Protein AF-A0A6P6K6B4-F1 (afdb_monomer)

Solvent-accessible surface area (backbone atoms only — not comparable to full-atom values): 4730 Å² total; per-residue (Å²): 135,75,76,63,61,64,52,53,54,49,56,56,41,45,74,71,70,42,69,66,68,65,39,56,49,49,53,45,50,64,70,63,39,53,69,55,53,51,42,48,74,75,38,62,62,93,78,60,77,91,74,73,70,86,49,75,65,35,50,54,52,50,50,53,51,52,52,51,48,52,55,50,50,54,62,76,74,105

InterPro domains:
  IPR020618 Adenylate kinase isoenzyme 6 [PTHR12595] (5-77)
  IPR027417 P-loop containing nucleoside triphosphate hydrolase [G3DSA:3.40.50.300] (3-78)

pLDDT: mean 71.48, std 11.74, range [43.31, 91.06]

Radius of gyration: 16.2 Å; Cα contacts (8 Å, |Δi|>4): 23; chains: 1; bounding box: 38×26×44 Å

Secondary structure (DSSP, 8-state):
--THHHHHHHHHHHHTT--THHHHHHHHHHHTTHHHHHHHHHS-GGG------SSHHHHHHHHHHHHHHHHHHHHHT-

Structure (mmCIF, N/CA/C/O backbone):
data_AF-A0A6P6K6B4-F1
#
_entry.id   AF-A0A6P6K6B4-F1
#
loop_
_atom_site.group_PDB
_atom_site.id
_atom_site.type_symbol
_atom_site.label_atom_id
_atom_site.label_alt_id
_atom_site.label_comp_id
_atom_site.label_asym_id
_atom_site.label_entity_id
_atom_site.label_seq_id
_atom_site.pdbx_PDB_ins_code
_atom_site.Cartn_x
_atom_site.Cartn_y
_atom_site.Cartn_z
_atom_site.occupancy
_atom_site.B_iso_or_equiv
_atom_site.auth_seq_id
_atom_site.auth_comp_id
_atom_site.auth_asym_id
_atom_site.auth_atom_id
_atom_site.pdbx_PDB_model_num
ATOM 1 N N . MET A 1 1 ? 21.662 5.807 -4.353 1.00 45.12 1 MET A N 1
ATOM 2 C CA . MET A 1 1 ? 20.380 5.267 -4.846 1.00 45.12 1 MET A CA 1
ATOM 3 C C . MET A 1 1 ? 20.732 4.089 -5.727 1.00 45.12 1 MET A C 1
ATOM 5 O O . MET A 1 1 ? 21.396 4.295 -6.728 1.00 45.12 1 MET A O 1
ATOM 9 N N . SER A 1 2 ? 20.473 2.873 -5.246 1.00 43.31 2 SER A N 1
ATOM 10 C CA . SER A 1 2 ? 20.951 1.631 -5.858 1.00 43.31 2 SER A CA 1
ATOM 11 C C . SER A 1 2 ? 20.158 1.298 -7.119 1.00 43.31 2 SER A C 1
ATOM 13 O O . SER A 1 2 ? 18.960 1.056 -7.042 1.00 43.31 2 SER A O 1
ATOM 15 N N . ASP A 1 3 ? 20.842 1.182 -8.255 1.00 48.53 3 ASP A N 1
ATOM 16 C CA . ASP A 1 3 ? 20.297 0.726 -9.548 1.00 48.53 3 ASP A CA 1
ATOM 17 C C . ASP A 1 3 ? 19.758 -0.732 -9.539 1.00 48.53 3 ASP A C 1
ATOM 19 O O . ASP A 1 3 ? 19.275 -1.248 -10.551 1.00 48.53 3 ASP A O 1
ATOM 23 N N . GLY A 1 4 ? 19.825 -1.424 -8.396 1.00 48.34 4 GLY A N 1
ATOM 24 C CA . GLY A 1 4 ? 19.429 -2.827 -8.237 1.00 48.34 4 GLY A CA 1
ATOM 25 C C . GLY A 1 4 ? 17.918 -3.066 -8.138 1.00 48.34 4 GLY A C 1
ATOM 26 O O . GLY A 1 4 ? 17.427 -4.038 -8.715 1.00 48.34 4 GLY A O 1
ATOM 27 N N . ASP A 1 5 ? 17.171 -2.179 -7.472 1.00 55.47 5 ASP A N 1
ATOM 28 C CA . ASP A 1 5 ? 15.727 -2.384 -7.249 1.00 55.47 5 ASP A CA 1
ATOM 29 C C . ASP A 1 5 ? 14.917 -2.189 -8.534 1.00 55.47 5 ASP A C 1
ATOM 31 O O . ASP A 1 5 ? 14.053 -3.002 -8.868 1.00 55.47 5 ASP A O 1
ATOM 35 N N . ASN A 1 6 ? 15.284 -1.180 -9.331 1.00 53.53 6 ASN A N 1
ATOM 36 C CA . ASN A 1 6 ? 14.663 -0.929 -10.632 1.00 53.53 6 ASN A CA 1
ATOM 37 C C . ASN A 1 6 ? 14.844 -2.116 -11.588 1.00 53.53 6 ASN A C 1
ATOM 39 O O . ASN A 1 6 ? 13.920 -2.495 -12.303 1.00 53.53 6 ASN A O 1
ATOM 43 N N . THR A 1 7 ? 16.019 -2.747 -11.566 1.00 59.50 7 THR A N 1
ATOM 44 C CA . THR A 1 7 ? 16.342 -3.871 -12.454 1.00 59.50 7 THR A CA 1
ATOM 45 C C . THR A 1 7 ? 15.549 -5.136 -12.091 1.00 59.50 7 THR A C 1
ATOM 47 O O . THR A 1 7 ? 15.139 -5.889 -12.978 1.00 59.50 7 THR A O 1
ATOM 50 N N . ASN A 1 8 ? 15.273 -5.376 -10.806 1.00 59.94 8 ASN A N 1
ATOM 51 C CA . ASN A 1 8 ? 14.464 -6.520 -10.364 1.00 59.94 8 ASN A CA 1
ATOM 52 C C . ASN A 1 8 ? 12.979 -6.369 -10.731 1.00 59.94 8 ASN A C 1
ATOM 54 O O . ASN A 1 8 ? 12.361 -7.315 -11.231 1.00 59.94 8 ASN A O 1
ATOM 58 N N . LEU A 1 9 ? 12.422 -5.170 -10.541 1.00 62.25 9 LEU A N 1
ATOM 59 C CA . LEU A 1 9 ? 11.063 -4.826 -10.971 1.00 62.25 9 LEU A CA 1
ATOM 60 C C . LEU A 1 9 ? 10.903 -4.966 -12.489 1.00 62.25 9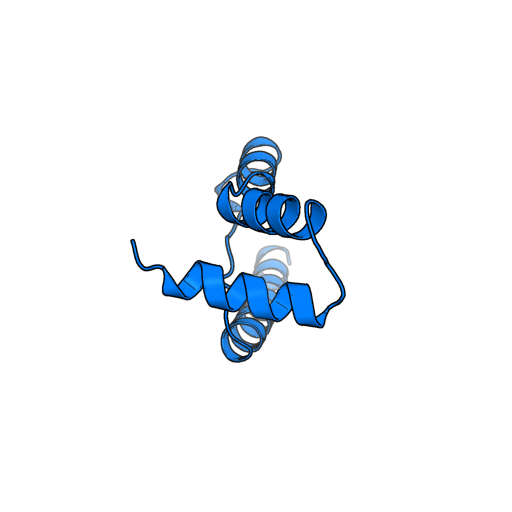 LEU A C 1
ATOM 62 O O . LEU A 1 9 ? 9.939 -5.580 -12.956 1.00 62.25 9 LEU A O 1
ATOM 66 N N . TYR A 1 10 ? 11.896 -4.497 -13.250 1.00 63.75 10 TYR A N 1
ATOM 67 C CA . TYR A 1 10 ? 11.912 -4.599 -14.709 1.00 63.75 10 TYR A CA 1
ATOM 68 C C . TYR A 1 10 ? 11.832 -6.057 -15.184 1.00 63.75 10 TYR A C 1
ATOM 70 O O . TYR A 1 10 ? 10.954 -6.409 -15.971 1.00 63.75 10 TYR A O 1
ATOM 78 N N . ASN A 1 11 ? 12.679 -6.935 -14.634 1.00 65.19 11 ASN A N 1
ATOM 79 C CA . ASN A 1 11 ? 12.702 -8.358 -14.987 1.00 65.19 11 ASN A CA 1
ATOM 80 C C . ASN A 1 11 ? 11.397 -9.094 -14.617 1.00 65.19 11 ASN A C 1
ATOM 82 O O . ASN A 1 11 ? 10.954 -9.987 -15.343 1.00 65.19 11 ASN A O 1
ATOM 86 N N . ARG A 1 12 ? 10.750 -8.738 -13.495 1.00 67.31 12 ARG A N 1
ATOM 87 C CA . ARG A 1 12 ? 9.469 -9.343 -13.074 1.00 67.31 12 ARG A CA 1
ATOM 88 C C . ARG A 1 12 ? 8.309 -8.941 -13.982 1.00 67.31 12 ARG A C 1
ATOM 90 O O . ARG A 1 12 ? 7.478 -9.790 -14.314 1.00 67.31 12 ARG A O 1
ATOM 97 N N . LEU A 1 13 ? 8.240 -7.671 -14.374 1.00 63.06 13 LEU A N 1
ATOM 98 C CA . LEU A 1 13 ? 7.172 -7.153 -15.230 1.00 63.06 13 LEU A CA 1
ATOM 99 C C . LEU A 1 13 ? 7.335 -7.621 -16.685 1.00 63.06 13 LEU A C 1
ATOM 101 O O . LEU A 1 13 ? 6.343 -8.001 -17.311 1.00 63.06 13 LEU A O 1
ATOM 105 N N . GLU A 1 14 ? 8.573 -7.717 -17.180 1.00 65.38 14 GLU A N 1
ATOM 106 C CA . GLU A 1 14 ? 8.875 -8.295 -18.495 1.00 65.38 14 GLU A CA 1
ATOM 107 C C . GLU A 1 14 ? 8.447 -9.771 -18.562 1.00 65.38 14 GLU A C 1
ATOM 109 O O . GLU A 1 14 ? 7.752 -10.181 -19.493 1.00 65.38 14 GLU A O 1
ATOM 114 N N . ARG A 1 15 ? 8.737 -10.559 -17.514 1.00 64.12 15 ARG A N 1
ATOM 115 C CA . ARG A 1 15 ? 8.274 -11.955 -17.392 1.00 64.12 15 ARG A CA 1
ATOM 116 C C . ARG A 1 15 ? 6.753 -12.113 -17.393 1.00 64.12 15 ARG A C 1
ATOM 118 O O . ARG A 1 15 ? 6.260 -13.169 -17.780 1.00 64.12 15 ARG A O 1
ATOM 125 N N . ARG A 1 16 ? 6.008 -11.096 -16.955 1.00 66.88 16 ARG A N 1
ATOM 126 C CA . ARG A 1 16 ? 4.536 -11.076 -16.995 1.00 66.88 16 ARG A CA 1
ATOM 127 C C . ARG A 1 16 ? 3.975 -10.651 -18.360 1.00 66.88 16 ARG A C 1
ATOM 129 O O . ARG A 1 16 ? 2.759 -10.617 -18.518 1.00 66.88 16 ARG A O 1
ATOM 136 N N . GLY A 1 17 ? 4.830 -10.356 -19.343 1.00 59.59 17 GLY A N 1
ATOM 137 C CA . GLY A 1 17 ? 4.431 -9.956 -20.695 1.00 59.59 17 GLY A CA 1
ATOM 138 C C . GLY A 1 17 ? 4.149 -8.461 -20.849 1.00 59.59 17 GLY A C 1
ATOM 139 O O . GLY A 1 17 ? 3.606 -8.041 -21.871 1.00 59.59 17 GLY A O 1
ATOM 140 N N . TYR A 1 18 ? 4.505 -7.641 -19.855 1.00 58.28 18 TYR A N 1
ATOM 141 C CA . TYR A 1 18 ? 4.420 -6.189 -19.977 1.00 58.28 18 TYR A CA 1
ATOM 142 C C . TYR A 1 18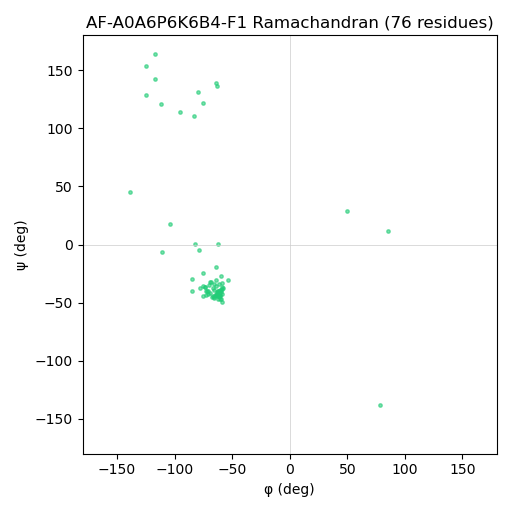 ? 5.673 -5.682 -20.692 1.00 58.28 18 TYR A C 1
ATOM 144 O O . TYR A 1 18 ? 6.766 -5.725 -20.145 1.00 58.28 18 TYR A O 1
ATOM 152 N N . THR A 1 19 ? 5.527 -5.193 -21.923 1.00 57.69 19 THR A N 1
ATOM 153 C CA . THR A 1 19 ? 6.636 -4.615 -22.700 1.00 57.69 19 THR A CA 1
ATOM 154 C C . THR A 1 19 ? 6.400 -3.135 -22.998 1.00 57.69 19 THR A C 1
ATOM 15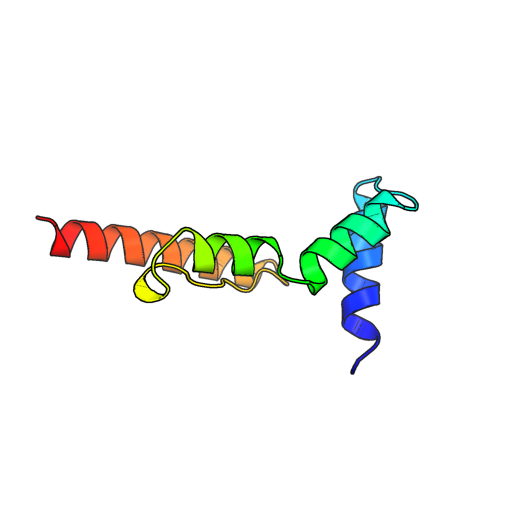6 O O . THR A 1 19 ? 5.281 -2.725 -23.315 1.00 57.69 19 THR A O 1
ATOM 159 N N . GLY A 1 20 ? 7.468 -2.333 -22.956 1.00 67.50 20 GLY A N 1
ATOM 160 C CA . GLY A 1 20 ? 7.461 -0.929 -23.381 1.00 67.50 20 GLY A CA 1
ATOM 161 C C . GLY A 1 20 ? 6.846 0.037 -22.362 1.00 67.50 20 GLY A C 1
ATOM 162 O O . GLY A 1 20 ? 7.089 -0.067 -21.162 1.00 67.50 20 GLY A O 1
ATOM 163 N N . LYS A 1 21 ? 6.043 0.994 -22.847 1.00 62.75 21 LYS A N 1
ATOM 164 C CA . LYS A 1 21 ? 5.543 2.141 -22.066 1.00 62.75 21 LYS A CA 1
ATOM 165 C C . LYS A 1 21 ? 4.724 1.742 -20.833 1.00 62.75 21 LYS A C 1
ATOM 167 O O . LYS A 1 21 ? 4.890 2.341 -19.788 1.00 62.75 21 LYS A O 1
ATOM 172 N N . LYS A 1 22 ? 3.929 0.667 -20.912 1.00 63.47 22 LYS A N 1
ATOM 173 C CA . LYS A 1 22 ? 3.136 0.167 -19.773 1.00 63.47 22 LYS A CA 1
ATOM 174 C C . LYS A 1 22 ? 3.989 -0.326 -18.604 1.00 63.47 22 LYS A C 1
ATOM 176 O O . LYS A 1 22 ? 3.526 -0.289 -17.472 1.00 63.47 22 LYS A O 1
ATOM 181 N N . LEU A 1 23 ? 5.189 -0.839 -18.873 1.00 65.44 23 LEU A N 1
ATOM 182 C CA . LEU A 1 23 ? 6.094 -1.300 -17.825 1.00 65.44 23 LEU A CA 1
ATOM 183 C C . LEU A 1 23 ? 6.738 -0.101 -17.128 1.00 65.44 23 LEU A C 1
ATOM 185 O O . LEU A 1 23 ? 6.733 -0.051 -15.907 1.00 65.44 23 LEU A O 1
ATOM 189 N N . GLN A 1 24 ? 7.187 0.898 -17.894 1.00 63.34 24 GLN A N 1
ATOM 190 C CA . GLN A 1 24 ? 7.637 2.175 -17.335 1.00 63.34 24 GLN A CA 1
ATOM 191 C C . GLN A 1 24 ? 6.530 2.896 -16.564 1.00 63.34 24 GLN A C 1
ATOM 193 O O . GLN A 1 24 ? 6.795 3.341 -15.458 1.00 63.34 24 GLN A O 1
ATOM 198 N N . ASP A 1 25 ? 5.307 2.947 -17.095 1.00 66.06 25 ASP A N 1
ATOM 199 C CA . ASP A 1 25 ? 4.166 3.580 -16.430 1.00 66.06 25 ASP A CA 1
ATOM 200 C C . ASP A 1 25 ? 3.817 2.850 -15.120 1.00 66.06 25 ASP A C 1
ATOM 202 O O . ASP A 1 25 ? 3.621 3.509 -14.110 1.00 66.06 25 ASP A O 1
ATOM 206 N N . ASN A 1 26 ? 3.804 1.507 -15.084 1.00 63.59 26 ASN A N 1
ATOM 207 C CA . ASN A 1 26 ? 3.559 0.765 -13.835 1.00 63.59 26 ASN A CA 1
ATOM 208 C C . ASN A 1 26 ? 4.697 0.942 -12.825 1.00 63.59 26 ASN A C 1
ATOM 210 O O . ASN A 1 26 ? 4.422 1.214 -11.665 1.00 63.59 26 ASN A O 1
ATOM 214 N N . VAL A 1 27 ? 5.959 0.847 -13.259 1.00 65.31 27 VAL A N 1
ATOM 215 C CA . VAL A 1 27 ? 7.119 1.075 -12.381 1.00 65.31 27 VAL A CA 1
ATOM 216 C C . VAL A 1 27 ? 7.122 2.510 -11.863 1.00 65.31 27 VAL A C 1
ATOM 218 O O . VAL A 1 27 ? 7.393 2.728 -10.692 1.00 65.31 27 VAL A O 1
ATOM 221 N N . GLN A 1 28 ? 6.774 3.496 -12.692 1.00 61.06 28 GLN A N 1
ATOM 222 C CA . GLN A 1 28 ? 6.617 4.875 -12.243 1.00 61.06 28 GLN A CA 1
ATOM 223 C C . GLN A 1 28 ? 5.442 5.021 -11.280 1.00 61.06 28 GLN A C 1
ATOM 225 O O . GLN A 1 28 ? 5.637 5.635 -10.244 1.00 61.06 28 GLN A O 1
ATOM 230 N N . CYS A 1 29 ? 4.267 4.445 -11.542 1.00 59.81 29 CYS A N 1
ATOM 231 C CA . CYS A 1 29 ? 3.145 4.471 -10.596 1.00 59.81 29 CYS A CA 1
ATOM 232 C C . CYS A 1 29 ? 3.508 3.840 -9.243 1.00 59.81 29 CYS A C 1
ATOM 234 O O . CYS A 1 29 ? 3.106 4.347 -8.199 1.00 59.81 29 CYS A O 1
ATOM 236 N N . GLU A 1 30 ? 4.296 2.766 -9.259 1.00 61.69 30 GLU A N 1
ATOM 237 C CA . GLU A 1 30 ? 4.763 2.070 -8.059 1.00 61.69 30 GLU A CA 1
ATOM 238 C C . GLU A 1 30 ? 5.853 2.882 -7.327 1.00 61.69 30 GLU A C 1
ATOM 240 O O . GLU A 1 30 ? 5.838 2.973 -6.103 1.00 61.69 30 GLU A O 1
ATOM 245 N N . ILE A 1 31 ? 6.732 3.578 -8.063 1.00 63.38 31 ILE A N 1
ATOM 246 C CA . ILE A 1 31 ? 7.747 4.503 -7.518 1.00 63.38 31 ILE A CA 1
ATOM 247 C C . ILE A 1 31 ? 7.125 5.789 -6.957 1.00 63.38 31 ILE A C 1
ATOM 249 O O . ILE A 1 31 ? 7.580 6.286 -5.930 1.00 63.38 31 ILE A O 1
ATOM 253 N N . PHE A 1 32 ? 6.116 6.350 -7.625 1.00 61.94 32 PHE A N 1
ATOM 254 C CA . PHE A 1 32 ? 5.490 7.620 -7.247 1.00 61.94 32 PHE A CA 1
ATOM 255 C C . PHE A 1 32 ? 4.507 7.482 -6.088 1.00 61.94 32 PHE A C 1
ATOM 257 O O . PHE A 1 32 ? 3.988 8.496 -5.641 1.00 61.94 32 PHE A O 1
ATOM 264 N N . GLN A 1 33 ? 4.242 6.260 -5.610 1.00 65.00 33 GLN A N 1
ATOM 265 C CA . GLN A 1 33 ? 3.335 6.005 -4.490 1.00 65.00 33 GLN A CA 1
ATOM 266 C C . GLN A 1 33 ? 1.971 6.710 -4.643 1.00 65.00 33 GLN A C 1
ATOM 268 O O . GLN A 1 33 ? 1.316 7.015 -3.654 1.00 65.00 33 GLN A O 1
ATOM 273 N N . THR A 1 34 ? 1.501 6.949 -5.873 1.00 67.38 34 THR A N 1
ATOM 274 C CA . THR A 1 34 ? 0.314 7.789 -6.127 1.00 67.38 34 THR A CA 1
ATOM 275 C C . THR A 1 34 ? -0.940 7.201 -5.480 1.00 67.38 34 THR A C 1
ATOM 277 O O . THR A 1 34 ? -1.769 7.924 -4.949 1.00 67.38 34 THR A O 1
ATOM 280 N N . ILE A 1 35 ? -1.034 5.869 -5.436 1.00 69.88 35 ILE A N 1
ATOM 281 C CA . ILE A 1 35 ? -2.118 5.148 -4.752 1.00 69.88 35 ILE A CA 1
ATOM 282 C C . ILE A 1 35 ? -2.039 5.308 -3.229 1.00 69.88 35 ILE A C 1
ATOM 284 O O . ILE A 1 35 ? -3.065 5.318 -2.557 1.00 69.88 35 ILE A O 1
ATOM 288 N N . TYR A 1 36 ? -0.832 5.425 -2.671 1.00 71.50 36 TYR A N 1
ATOM 289 C CA . TYR A 1 36 ? -0.656 5.677 -1.244 1.00 71.50 36 TYR A CA 1
ATOM 290 C C . TYR A 1 36 ? -1.041 7.112 -0.890 1.00 71.50 36 TYR A C 1
ATOM 292 O O . TYR A 1 36 ? -1.759 7.306 0.083 1.00 71.50 36 TYR A O 1
ATOM 300 N N . GLU A 1 37 ? -0.630 8.092 -1.699 1.00 73.88 37 GLU A N 1
ATOM 301 C CA . GLU A 1 37 ? -1.057 9.485 -1.532 1.00 73.88 37 GLU A CA 1
ATOM 302 C C . GLU A 1 37 ? -2.586 9.606 -1.639 1.00 73.88 37 GLU A C 1
ATOM 304 O O . GLU A 1 37 ? -3.213 10.153 -0.737 1.00 73.88 37 GLU A O 1
ATOM 309 N N . GLU A 1 38 ? -3.212 8.992 -2.651 1.00 77.81 38 GLU A N 1
ATOM 310 C CA . GLU A 1 38 ? -4.678 8.945 -2.768 1.00 77.81 38 GLU A CA 1
ATOM 311 C C . GLU A 1 38 ? -5.341 8.252 -1.569 1.00 77.81 38 GLU A C 1
ATOM 313 O O . GLU A 1 38 ? -6.373 8.712 -1.080 1.00 77.81 38 GLU A O 1
ATOM 318 N N . ALA A 1 39 ? -4.765 7.156 -1.064 1.00 78.75 39 ALA A N 1
ATOM 319 C CA . ALA A 1 39 ? -5.289 6.469 0.112 1.00 78.75 39 ALA A CA 1
ATOM 320 C C . ALA A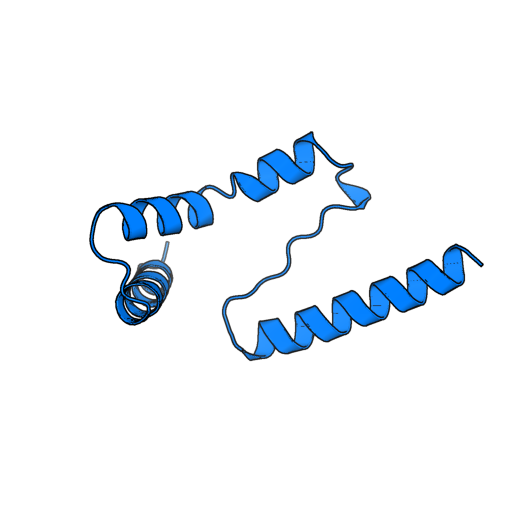 1 39 ? -5.178 7.335 1.375 1.00 78.75 39 ALA A C 1
ATOM 322 O O . ALA A 1 39 ? -6.113 7.352 2.168 1.00 78.75 39 ALA A O 1
ATOM 323 N N . MET A 1 40 ? -4.083 8.074 1.548 1.00 78.94 40 MET A N 1
ATOM 324 C CA . MET A 1 40 ? -3.902 9.016 2.655 1.00 78.94 40 MET A CA 1
ATOM 325 C C . MET A 1 40 ? -4.815 10.242 2.564 1.00 78.94 40 MET A C 1
ATOM 327 O O . MET A 1 40 ? -5.237 10.765 3.591 1.00 78.94 40 MET A O 1
ATOM 331 N N . GLU A 1 41 ? -5.142 10.704 1.356 1.00 80.75 41 GLU A N 1
ATOM 332 C CA . GLU A 1 41 ? -6.108 11.790 1.167 1.00 80.75 41 GLU A CA 1
ATOM 333 C C . GLU A 1 41 ? -7.559 11.318 1.364 1.00 80.75 41 GLU A C 1
ATOM 335 O O . GLU A 1 41 ? -8.391 12.061 1.890 1.00 80.75 41 GLU A O 1
ATOM 340 N N . ALA A 1 42 ? -7.883 10.087 0.954 1.00 82.69 42 ALA A N 1
ATOM 341 C CA . ALA A 1 42 ? -9.237 9.535 1.021 1.00 82.69 42 ALA A CA 1
ATOM 342 C C . ALA A 1 42 ? -9.589 8.916 2.385 1.00 82.69 42 ALA A C 1
ATOM 344 O O . ALA A 1 42 ? -10.761 8.905 2.777 1.00 82.69 42 ALA A O 1
ATOM 345 N N . TYR A 1 43 ? -8.597 8.391 3.105 1.00 80.50 43 TYR A N 1
ATOM 346 C CA . TYR A 1 43 ? -8.758 7.704 4.382 1.00 80.50 43 TYR A CA 1
ATOM 347 C C . TYR A 1 43 ? -7.883 8.346 5.451 1.00 80.50 43 TYR A C 1
ATOM 349 O O . TYR A 1 43 ? -6.850 8.940 5.173 1.00 80.50 43 TYR A O 1
ATOM 357 N N . LYS A 1 44 ? -8.289 8.216 6.715 1.00 78.06 44 LYS A N 1
ATOM 358 C CA . LYS A 1 44 ? -7.486 8.750 7.813 1.00 78.06 44 LYS A CA 1
ATOM 359 C C . LYS A 1 44 ? -6.133 8.044 7.869 1.00 78.06 44 LYS A C 1
ATOM 361 O O . LYS A 1 44 ? -6.080 6.819 7.838 1.00 78.06 44 LYS A O 1
ATOM 366 N N . GLU A 1 45 ? -5.064 8.806 8.061 1.00 73.81 45 GLU A N 1
ATOM 367 C CA . GLU A 1 45 ? -3.695 8.278 8.135 1.00 73.81 45 GLU A CA 1
ATOM 368 C C . GLU A 1 45 ? -3.544 7.151 9.173 1.00 73.81 45 GLU A C 1
ATOM 370 O O . GLU A 1 45 ? -2.780 6.216 8.974 1.00 73.81 45 GLU A O 1
ATOM 375 N N . GLU A 1 46 ? -4.336 7.197 10.251 1.00 75.62 46 GLU A N 1
ATOM 376 C CA . GLU A 1 46 ? -4.352 6.194 11.324 1.00 75.62 46 GLU A CA 1
ATOM 377 C C . GLU A 1 46 ? -4.799 4.788 10.882 1.00 75.62 46 GLU A C 1
ATOM 379 O O . GLU A 1 46 ? -4.510 3.825 11.586 1.00 75.62 46 GLU A O 1
ATOM 384 N N . ILE A 1 47 ? -5.489 4.667 9.740 1.00 77.69 47 ILE A N 1
ATOM 385 C CA . ILE A 1 47 ? -5.937 3.385 9.165 1.00 77.69 47 ILE A CA 1
ATOM 386 C C . ILE A 1 47 ? -5.204 3.014 7.869 1.00 77.69 47 ILE A C 1
ATOM 388 O O . ILE A 1 47 ? -5.418 1.925 7.334 1.00 77.69 47 ILE A O 1
ATOM 392 N N . VAL A 1 48 ? -4.363 3.906 7.337 1.00 77.19 48 VAL A N 1
ATOM 393 C CA . VAL A 1 48 ? -3.608 3.666 6.104 1.00 77.19 48 VAL A CA 1
ATOM 394 C C . VAL A 1 48 ? -2.225 3.153 6.474 1.00 77.19 48 VAL A C 1
ATOM 396 O O . VAL A 1 48 ? -1.404 3.869 7.038 1.00 77.19 48 VAL A O 1
ATOM 399 N N . HIS A 1 49 ? -1.942 1.903 6.119 1.00 76.31 49 HIS A N 1
ATOM 400 C CA . HIS A 1 49 ? -0.666 1.267 6.417 1.00 76.31 49 HIS A CA 1
ATOM 401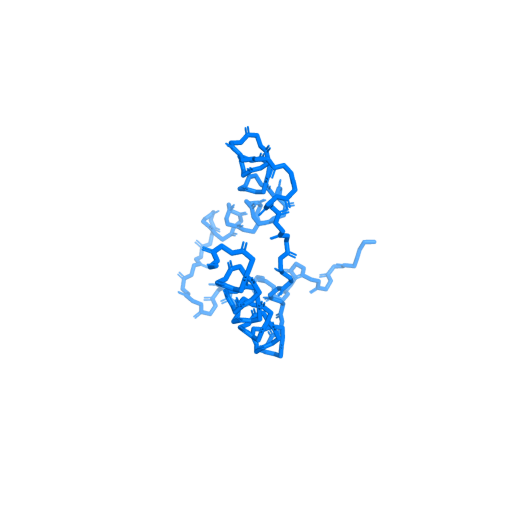 C C . HIS A 1 49 ? -0.009 0.733 5.144 1.00 76.31 49 HIS A C 1
ATOM 403 O O . HIS A 1 49 ? -0.628 -0.016 4.387 1.00 76.31 49 HIS A O 1
ATOM 409 N N . GLN A 1 50 ? 1.259 1.091 4.918 1.00 74.00 50 GLN A N 1
ATOM 410 C CA . GLN A 1 50 ? 2.061 0.474 3.861 1.00 74.00 50 GLN A CA 1
ATOM 411 C C . GLN A 1 50 ? 2.594 -0.878 4.317 1.00 74.00 50 GLN A C 1
ATOM 413 O O . GLN A 1 50 ? 3.204 -0.992 5.380 1.00 74.00 50 GLN A O 1
ATOM 418 N N . LEU A 1 51 ? 2.408 -1.875 3.460 1.00 75.75 51 LEU A N 1
ATOM 419 C CA . LEU A 1 51 ? 2.957 -3.209 3.626 1.00 75.75 51 LEU A CA 1
ATOM 420 C C . LEU A 1 51 ? 4.028 -3.443 2.550 1.00 75.75 51 LEU A C 1
ATOM 422 O O . LEU A 1 51 ? 3.717 -3.323 1.359 1.00 75.75 51 LEU A O 1
ATOM 426 N N . PRO A 1 52 ? 5.287 -3.738 2.924 1.00 69.88 52 PRO A N 1
ATOM 427 C CA . PRO A 1 52 ? 6.322 -4.077 1.953 1.00 69.88 52 PRO A CA 1
ATOM 428 C C . PRO A 1 52 ? 5.942 -5.380 1.241 1.00 69.88 52 PRO A C 1
ATOM 430 O O . PRO A 1 52 ? 5.436 -6.295 1.870 1.00 69.88 52 PRO A O 1
ATOM 433 N N . SER A 1 53 ? 6.145 -5.482 -0.074 1.00 71.62 53 SER A N 1
ATOM 434 C CA . SER A 1 53 ? 5.791 -6.683 -0.855 1.00 71.62 53 SER A CA 1
ATOM 435 C C . SER A 1 53 ? 6.877 -7.014 -1.887 1.00 71.62 53 SER A C 1
ATOM 437 O O . SER A 1 53 ? 6.600 -7.280 -3.065 1.00 71.62 53 SER A O 1
ATOM 439 N N . ASN A 1 54 ? 8.138 -6.968 -1.459 1.00 67.50 54 ASN A N 1
ATOM 440 C CA . ASN A 1 54 ? 9.288 -7.134 -2.341 1.00 67.50 54 ASN A CA 1
ATOM 441 C C . ASN A 1 54 ? 9.629 -8.611 -2.539 1.00 67.50 54 ASN A C 1
ATOM 443 O O . ASN A 1 54 ? 9.911 -9.022 -3.673 1.00 67.50 54 ASN A O 1
ATOM 447 N N . THR A 1 55 ? 9.540 -9.415 -1.478 1.00 72.94 55 THR A N 1
ATOM 448 C CA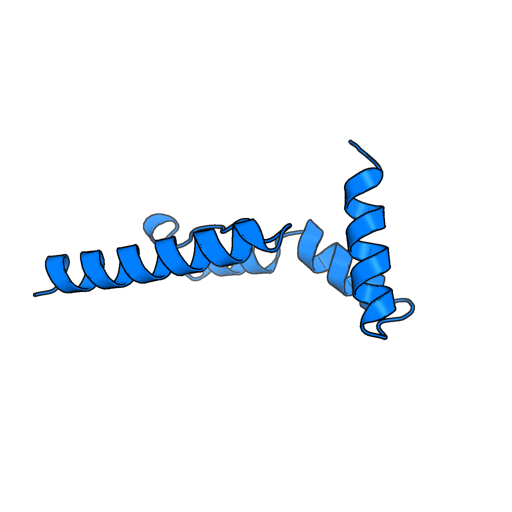 . THR A 1 55 ? 9.855 -10.847 -1.501 1.00 72.94 55 THR A CA 1
ATOM 449 C C . THR A 1 55 ? 8.634 -11.729 -1.190 1.00 72.94 55 THR A C 1
ATOM 451 O O . THR A 1 55 ? 7.605 -11.239 -0.723 1.00 72.94 55 THR A O 1
ATOM 454 N N . PRO A 1 56 ? 8.683 -13.039 -1.498 1.00 72.56 56 PRO A N 1
ATOM 455 C CA . PRO A 1 56 ? 7.631 -13.977 -1.101 1.00 72.56 56 PRO A CA 1
ATOM 456 C C . PRO A 1 56 ? 7.417 -14.036 0.417 1.00 72.56 56 PRO A C 1
ATOM 458 O O . PRO A 1 56 ? 6.288 -14.207 0.860 1.00 72.56 56 PRO A O 1
ATOM 461 N N . GLU A 1 57 ? 8.477 -13.859 1.203 1.00 78.44 57 GLU A N 1
ATOM 462 C CA . GLU A 1 57 ? 8.413 -13.833 2.667 1.00 78.44 57 GLU A CA 1
ATOM 463 C C . GLU A 1 57 ? 7.644 -12.603 3.171 1.00 78.44 57 GLU A C 1
ATOM 465 O O . GLU A 1 57 ? 6.847 -12.718 4.102 1.00 78.44 57 GLU A O 1
ATOM 470 N N . ASP A 1 58 ? 7.803 -11.449 2.510 1.00 78.94 58 ASP A N 1
ATOM 471 C CA . ASP A 1 58 ? 7.001 -10.258 2.807 1.00 78.94 58 ASP A CA 1
ATOM 472 C C . ASP A 1 58 ? 5.502 -10.540 2.616 1.00 78.94 58 ASP A C 1
ATOM 474 O O . ASP A 1 58 ? 4.673 -10.105 3.409 1.00 78.94 58 ASP A O 1
ATOM 478 N N . MET A 1 59 ? 5.131 -11.313 1.588 1.00 76.06 59 MET A N 1
ATOM 479 C CA . MET A 1 59 ? 3.732 -11.687 1.347 1.00 76.06 59 MET A CA 1
ATOM 480 C C . MET A 1 59 ? 3.160 -12.532 2.491 1.00 76.06 59 MET A C 1
ATOM 482 O O . MET A 1 59 ? 2.018 -12.314 2.894 1.00 76.06 59 MET A O 1
ATOM 486 N N . GLU A 1 60 ? 3.939 -13.481 3.008 1.00 83.81 60 GLU A N 1
ATOM 487 C CA . GLU A 1 60 ? 3.529 -14.330 4.128 1.00 83.81 60 GLU A CA 1
ATOM 488 C C . GLU A 1 60 ? 3.377 -13.504 5.414 1.00 83.81 60 GLU A C 1
ATOM 490 O O . GLU A 1 60 ? 2.337 -13.570 6.069 1.00 83.81 60 GLU A O 1
ATOM 495 N N . SER A 1 61 ? 4.335 -12.616 5.699 1.00 85.06 61 SER A N 1
ATOM 496 C CA . SER A 1 61 ? 4.263 -11.700 6.844 1.00 85.06 61 SER A CA 1
ATOM 497 C C . SER A 1 61 ? 3.080 -10.726 6.749 1.00 85.06 61 SER A C 1
ATOM 499 O O . SER A 1 61 ? 2.382 -10.498 7.739 1.00 85.06 61 SER A O 1
ATOM 501 N N . ASN A 1 62 ? 2.791 -10.204 5.554 1.00 86.06 62 ASN A N 1
ATOM 502 C CA . ASN A 1 62 ? 1.645 -9.325 5.321 1.00 86.06 62 ASN A CA 1
ATOM 503 C C . ASN A 1 62 ? 0.316 -10.034 5.587 1.00 86.06 62 ASN A C 1
ATOM 505 O O . ASN A 1 62 ? -0.596 -9.442 6.164 1.00 86.06 62 ASN A O 1
ATOM 509 N N . LEU A 1 63 ? 0.191 -11.301 5.180 1.00 85.38 63 LEU A N 1
ATOM 510 C CA . LEU A 1 63 ? -1.004 -12.097 5.456 1.00 85.38 63 LEU A CA 1
ATOM 511 C C . LEU A 1 63 ? -1.202 -12.285 6.961 1.00 85.38 63 LEU A C 1
ATOM 513 O O . LEU A 1 63 ? -2.305 -12.050 7.456 1.00 85.38 63 LEU A O 1
ATOM 517 N N . GLU A 1 64 ? -0.147 -12.648 7.693 1.00 89.44 64 GLU A N 1
ATOM 518 C CA . GLU A 1 64 ? -0.205 -12.785 9.153 1.00 89.44 64 GLU A CA 1
ATOM 519 C C . GLU A 1 64 ? -0.615 -11.473 9.833 1.00 89.44 64 GLU A C 1
ATOM 521 O O . GLU A 1 64 ? -1.471 -11.470 10.722 1.00 89.44 64 GLU A O 1
ATOM 526 N N . GLN A 1 65 ? -0.064 -10.344 9.384 1.00 86.88 65 GLN A N 1
ATOM 527 C CA . GLN A 1 65 ? -0.375 -9.029 9.937 1.00 86.88 65 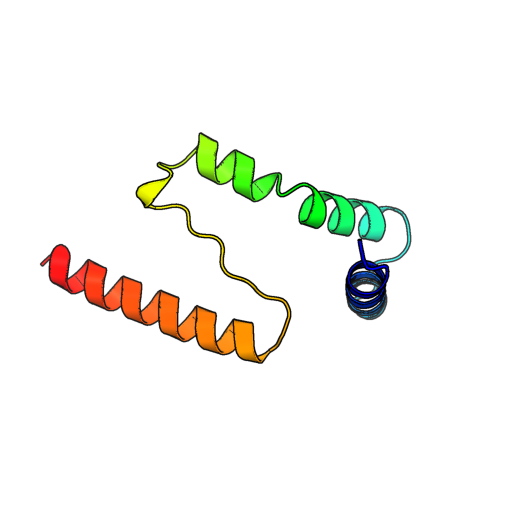GLN A CA 1
ATOM 528 C C . GLN A 1 65 ? -1.838 -8.626 9.700 1.00 86.88 65 GLN A C 1
ATOM 530 O O . GLN A 1 65 ? -2.499 -8.153 10.627 1.00 86.88 65 GLN A O 1
ATOM 535 N N . ILE A 1 66 ? -2.370 -8.864 8.495 1.00 87.19 66 ILE A N 1
ATOM 536 C CA . ILE A 1 66 ? -3.778 -8.593 8.166 1.00 87.19 66 ILE A CA 1
ATOM 537 C C . ILE A 1 66 ? -4.708 -9.464 9.017 1.00 87.19 66 ILE A C 1
ATOM 539 O O . ILE A 1 66 ? -5.693 -8.959 9.557 1.00 87.19 66 ILE A O 1
ATOM 543 N N . VAL A 1 67 ? -4.396 -10.755 9.175 1.00 89.81 67 VAL A N 1
ATOM 544 C CA . VAL A 1 67 ? -5.182 -11.660 10.027 1.00 89.81 67 VAL A CA 1
ATOM 545 C C . VAL A 1 67 ? -5.181 -11.164 11.470 1.00 89.81 67 VAL A C 1
ATOM 547 O O . VAL A 1 67 ? -6.249 -11.044 12.070 1.00 89.81 67 VAL A O 1
ATOM 550 N N . HIS A 1 68 ? -4.015 -10.794 12.006 1.00 88.88 68 HIS A N 1
ATOM 551 C CA . HIS A 1 68 ? -3.916 -10.267 13.364 1.00 88.88 68 HIS A CA 1
ATOM 552 C C . HIS A 1 68 ? -4.723 -8.977 13.546 1.00 88.88 68 HIS A C 1
ATOM 554 O O . HIS A 1 68 ? -5.395 -8.810 14.562 1.00 88.88 68 HIS A O 1
ATOM 560 N N . TRP A 1 69 ? -4.708 -8.073 12.564 1.00 87.38 69 TRP A N 1
ATOM 561 C CA . TRP A 1 69 ? -5.542 -6.872 12.607 1.00 87.38 69 TRP A CA 1
ATOM 562 C C . TRP A 1 69 ? -7.026 -7.175 12.600 1.00 87.38 69 TRP A C 1
ATOM 564 O O . TRP A 1 69 ? -7.749 -6.564 13.378 1.00 87.38 69 TRP A O 1
ATOM 574 N N . ILE A 1 70 ? -7.486 -8.111 11.770 1.00 86.50 70 ILE A N 1
ATOM 575 C CA . ILE A 1 70 ? -8.896 -8.508 11.763 1.00 86.50 70 ILE A CA 1
ATOM 576 C C . ILE A 1 70 ? -9.275 -9.086 13.131 1.00 86.50 70 ILE A C 1
ATOM 578 O O . ILE A 1 70 ? -10.301 -8.705 13.687 1.00 86.50 70 ILE A O 1
ATOM 582 N N . GLU A 1 71 ? -8.434 -9.944 13.715 1.00 91.06 71 GLU A N 1
ATOM 583 C CA . GLU A 1 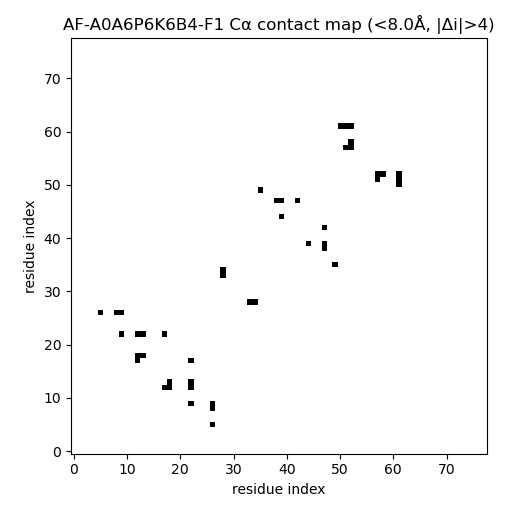71 ? -8.672 -10.510 15.047 1.00 91.06 71 GLU A CA 1
ATOM 584 C C . GLU A 1 71 ? -8.729 -9.445 16.149 1.00 91.06 71 GLU A C 1
ATOM 586 O O . GLU A 1 71 ? -9.609 -9.507 17.009 1.00 91.06 71 GLU A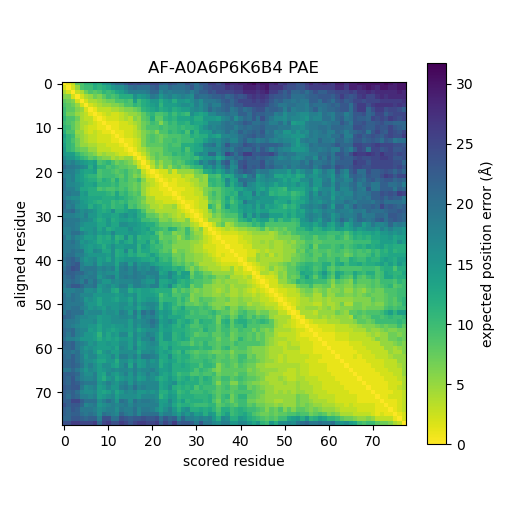 O 1
ATOM 591 N N . GLN A 1 72 ? -7.806 -8.478 16.147 1.00 87.56 72 GLN A N 1
ATOM 592 C CA . GLN A 1 72 ? -7.819 -7.367 17.105 1.00 87.56 72 GLN A CA 1
ATOM 593 C C . GLN A 1 72 ? -9.034 -6.470 16.888 1.00 87.56 72 GLN A C 1
ATOM 595 O O . GLN A 1 72 ? -9.758 -6.185 17.834 1.00 87.56 72 GLN A O 1
ATOM 600 N N . TRP A 1 73 ? -9.334 -6.110 15.641 1.00 86.75 73 TRP A N 1
ATOM 601 C CA . TRP A 1 73 ? -10.492 -5.289 15.307 1.00 86.75 73 TRP A CA 1
ATOM 602 C C . TRP A 1 73 ? -11.804 -5.955 15.733 1.00 86.75 73 TRP A C 1
ATOM 604 O O . TRP A 1 73 ? -12.686 -5.278 16.258 1.00 86.75 73 TRP A O 1
ATOM 614 N N . MET A 1 74 ? -11.927 -7.278 15.570 1.00 87.38 74 MET A N 1
ATOM 615 C CA . MET A 1 74 ? -13.075 -8.047 16.060 1.00 87.38 74 MET A CA 1
ATOM 616 C C . MET A 1 74 ? -13.161 -8.071 17.590 1.00 87.38 74 MET A C 1
ATOM 618 O O . MET A 1 74 ? -14.269 -8.088 18.110 1.00 87.38 74 MET A O 1
ATOM 622 N N . LYS A 1 75 ? -12.034 -8.075 18.317 1.00 88.44 75 LYS A N 1
ATOM 623 C CA . LYS A 1 75 ? -12.027 -7.975 19.789 1.00 88.44 75 LYS A CA 1
ATOM 624 C C . LYS A 1 75 ? -12.394 -6.575 20.274 1.00 88.44 75 LYS A C 1
ATOM 626 O O . LYS A 1 75 ? -13.120 -6.461 21.251 1.00 88.44 75 LYS A O 1
ATOM 631 N N . ASP A 1 76 ? -11.910 -5.542 19.592 1.00 87.38 76 ASP A N 1
ATOM 632 C CA . ASP A 1 76 ? -12.144 -4.142 19.955 1.00 87.38 76 ASP A CA 1
ATOM 633 C C . ASP A 1 76 ? -13.566 -3.667 19.594 1.00 87.38 76 ASP A C 1
ATOM 635 O O . ASP A 1 76 ? -14.075 -2.734 20.213 1.00 87.38 76 ASP A O 1
ATOM 639 N N . ASN A 1 77 ? -14.220 -4.301 18.609 1.00 80.56 77 ASN A N 1
ATOM 640 C CA . ASN A 1 77 ? -15.589 -3.985 18.162 1.00 80.56 77 ASN A CA 1
ATOM 641 C C . ASN A 1 77 ? -16.659 -4.988 18.639 1.00 80.56 77 ASN A C 1
ATOM 643 O O . ASN A 1 77 ? -17.756 -5.017 18.073 1.00 80.56 77 ASN A O 1
ATOM 647 N N . ASN A 1 78 ? -16.367 -5.803 19.656 1.00 53.91 78 ASN A N 1
ATOM 648 C CA . ASN A 1 78 ? -17.314 -6.751 20.256 1.00 53.91 78 ASN A CA 1
ATOM 649 C C . ASN A 1 78 ? -17.574 -6.432 21.730 1.00 53.91 78 ASN A C 1
ATOM 651 O O . ASN A 1 78 ? -18.730 -6.623 22.166 1.00 53.91 78 ASN A O 1
#

Foldseek 3Di:
DDPPLVVLLLVVCVVVVDDDPVSVVVVVCVVVCVVLVVCVVVDPPVPRDDQDDSDPVSVVVVVVVVVVVVVVVVVVVD

Mean predicted aligned error: 12.12 Å

Sequence (78 aa):
MSDGDNTNLYNRLERRGYTGKKLQDNVQCEIFQTIYEEAMEAYKEEIVHQLPSNTPEDMESNLEQIVHWIEQWMKDNN

Nearest PDB structures (foldseek):
  3iim-assembly1_A  TM=9.310E-01  e=1.899E-05  Homo sapiens

Organism: Carassius auratus (NCBI:txid7957)